Protein AF-A0AA88DPQ5-F1 (afdb_monomer_lite)

Structure (mmCIF, N/CA/C/O backbone):
data_AF-A0AA88DPQ5-F1
#
_entry.id   AF-A0AA88DPQ5-F1
#
loop_
_atom_site.group_PDB
_atom_site.id
_atom_site.type_symbol
_atom_site.label_atom_id
_atom_site.label_alt_id
_atom_site.label_comp_id
_atom_site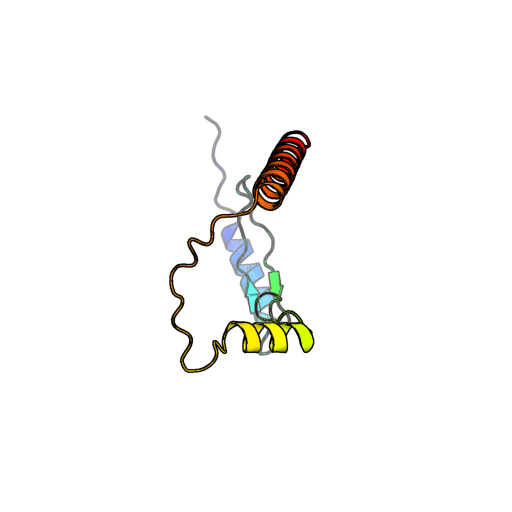.label_asym_id
_atom_site.label_entity_id
_atom_site.label_seq_id
_atom_site.pdbx_PDB_ins_code
_atom_site.Cartn_x
_atom_site.Cartn_y
_atom_site.Cartn_z
_atom_site.occupancy
_atom_site.B_iso_or_equiv
_atom_site.auth_seq_id
_atom_site.auth_comp_id
_atom_site.auth_asym_id
_atom_site.auth_atom_id
_atom_site.pdbx_PDB_model_num
ATOM 1 N N . MET A 1 1 ? 3.146 7.268 -45.717 1.00 43.62 1 MET A N 1
ATOM 2 C CA . MET A 1 1 ? 3.671 6.037 -45.088 1.00 43.62 1 MET A CA 1
ATOM 3 C C . MET A 1 1 ? 4.894 6.438 -44.281 1.00 43.62 1 MET A C 1
ATOM 5 O O . MET A 1 1 ? 5.841 6.911 -44.887 1.00 43.62 1 MET A O 1
ATOM 9 N N . ALA A 1 2 ? 4.846 6.373 -42.949 1.00 45.34 2 ALA A N 1
ATOM 10 C CA . ALA A 1 2 ? 5.985 6.712 -42.094 1.00 45.34 2 ALA A CA 1
ATOM 11 C C . ALA A 1 2 ? 6.370 5.469 -41.287 1.00 45.34 2 ALA A C 1
ATOM 13 O O . ALA A 1 2 ? 5.540 4.898 -40.581 1.00 45.34 2 ALA A O 1
ATOM 14 N N . SER A 1 3 ? 7.604 5.023 -41.501 1.00 46.91 3 SER A N 1
ATOM 15 C CA . SER A 1 3 ? 8.163 3.751 -41.060 1.00 46.91 3 SER A CA 1
ATOM 16 C C . SER A 1 3 ? 8.197 3.620 -39.538 1.00 46.91 3 SER A C 1
ATOM 18 O O . SER A 1 3 ? 8.713 4.483 -38.830 1.00 46.91 3 SER A O 1
ATOM 20 N N . SER A 1 4 ? 7.660 2.510 -39.035 1.00 51.47 4 SER A N 1
ATOM 21 C CA . SER A 1 4 ? 7.766 2.106 -37.636 1.00 51.47 4 SER A CA 1
ATOM 22 C C . SER A 1 4 ? 9.166 1.549 -37.356 1.00 51.47 4 SER A C 1
ATOM 24 O O . SER A 1 4 ? 9.419 0.364 -37.545 1.00 51.47 4 SER A O 1
ATOM 26 N N . ASN A 1 5 ? 10.081 2.396 -36.886 1.00 58.72 5 ASN A N 1
ATOM 27 C CA . ASN A 1 5 ? 11.360 1.953 -36.327 1.00 58.72 5 ASN A CA 1
ATOM 28 C C . ASN A 1 5 ? 11.126 1.443 -34.897 1.00 58.72 5 ASN A C 1
ATOM 30 O O . ASN A 1 5 ? 11.202 2.214 -33.945 1.00 58.72 5 ASN A O 1
ATOM 34 N N . ASN A 1 6 ? 10.795 0.161 -34.741 1.00 56.81 6 ASN A N 1
ATOM 35 C CA . ASN A 1 6 ? 10.411 -0.421 -33.451 1.00 56.81 6 ASN A CA 1
ATOM 36 C C . ASN A 1 6 ? 11.201 -1.702 -33.127 1.00 56.81 6 ASN A C 1
ATOM 38 O O . ASN A 1 6 ? 10.597 -2.730 -32.853 1.00 56.81 6 ASN A O 1
ATOM 42 N N . GLY A 1 7 ? 12.536 -1.665 -33.218 1.00 49.34 7 GLY A N 1
ATOM 43 C CA . GLY A 1 7 ? 13.348 -2.887 -33.075 1.00 49.34 7 GLY A CA 1
ATOM 44 C C . GLY A 1 7 ? 14.778 -2.688 -32.576 1.00 49.34 7 GLY A C 1
ATOM 45 O O . GLY A 1 7 ? 15.680 -3.360 -33.053 1.00 49.34 7 GLY A O 1
ATOM 46 N N . GLY A 1 8 ? 15.022 -1.717 -31.688 1.00 49.25 8 GLY A N 1
ATOM 47 C CA . GLY A 1 8 ? 16.376 -1.453 -31.163 1.00 49.25 8 GLY A CA 1
ATOM 48 C C . GLY A 1 8 ? 16.499 -1.389 -29.639 1.00 49.25 8 GLY A C 1
ATOM 49 O O . GLY A 1 8 ? 17.594 -1.165 -29.129 1.00 49.25 8 GLY A O 1
ATOM 50 N N . GLY A 1 9 ? 15.392 -1.528 -28.903 1.00 55.81 9 GLY A N 1
ATOM 51 C CA . GLY A 1 9 ? 15.359 -1.294 -27.453 1.00 55.81 9 GLY A CA 1
ATOM 52 C C . GLY A 1 9 ? 15.475 -2.551 -26.591 1.00 55.81 9 GLY A C 1
ATOM 53 O O . GLY A 1 9 ? 15.775 -2.441 -25.408 1.00 55.81 9 GLY A O 1
ATOM 54 N N . GLU A 1 10 ? 15.242 -3.732 -27.158 1.00 58.66 10 GLU A N 1
ATOM 55 C CA . GLU A 1 10 ? 15.147 -5.004 -26.428 1.00 58.66 10 GLU A CA 1
ATOM 56 C C . GLU A 1 10 ? 16.510 -5.616 -26.065 1.00 58.66 10 GLU A C 1
ATOM 58 O O . GLU A 1 10 ? 16.696 -6.083 -24.941 1.00 58.66 10 GLU A O 1
ATOM 63 N N . ASP A 1 11 ? 17.516 -5.498 -26.934 1.00 61.91 11 ASP A N 1
ATOM 64 C CA . ASP A 1 11 ? 18.865 -6.015 -26.653 1.00 61.91 11 ASP A CA 1
ATOM 65 C C . ASP A 1 11 ? 19.590 -5.223 -25.557 1.00 61.91 11 ASP A C 1
ATOM 67 O O . ASP A 1 11 ? 20.302 -5.783 -24.721 1.00 61.91 11 ASP A O 1
ATOM 71 N N . GLN A 1 12 ? 19.387 -3.903 -25.530 1.00 65.50 12 GLN A N 1
ATOM 72 C CA . GLN A 1 12 ? 19.929 -3.023 -24.488 1.00 65.50 12 GLN A CA 1
ATOM 73 C C . GLN A 1 12 ? 19.279 -3.323 -23.131 1.00 65.50 12 GLN A C 1
ATOM 75 O O . GLN A 1 12 ? 19.928 -3.273 -22.088 1.00 65.50 12 GLN A O 1
ATOM 80 N N . HIS A 1 13 ? 18.009 -3.716 -23.165 1.00 65.12 13 HIS A N 1
ATOM 81 C CA . HIS A 1 13 ? 17.205 -4.036 -22.001 1.00 65.12 13 HIS A CA 1
ATOM 82 C C . HIS A 1 13 ? 17.629 -5.316 -21.292 1.00 65.12 13 HIS A C 1
ATOM 84 O O . HIS A 1 13 ? 17.749 -5.349 -20.068 1.00 65.12 13 HIS A O 1
ATOM 90 N N . LEU A 1 14 ? 17.863 -6.373 -22.073 1.00 66.12 14 LEU A N 1
ATOM 91 C CA . LEU A 1 14 ? 18.365 -7.646 -21.565 1.00 66.12 14 LEU A CA 1
ATOM 92 C C . LEU A 1 14 ? 19.758 -7.468 -20.959 1.00 66.12 14 LEU A C 1
ATOM 94 O O . LEU A 1 14 ? 20.065 -8.079 -19.937 1.00 66.12 14 LEU A O 1
ATOM 98 N N . LYS A 1 15 ? 20.571 -6.581 -21.543 1.00 72.50 15 LYS A N 1
ATOM 99 C CA . LYS A 1 15 ? 21.880 -6.208 -21.002 1.00 72.50 15 LYS A CA 1
ATOM 100 C C . LYS A 1 15 ? 21.768 -5.474 -19.669 1.00 72.50 15 LYS A C 1
ATOM 102 O O . LYS A 1 15 ? 22.380 -5.920 -18.707 1.00 72.50 15 LYS A O 1
ATOM 107 N N . GLU A 1 16 ? 20.928 -4.443 -19.564 1.00 73.50 16 GLU A N 1
ATOM 108 C CA . GLU A 1 16 ? 20.691 -3.748 -18.289 1.00 73.50 16 GLU A CA 1
ATOM 109 C C . GLU A 1 16 ? 20.101 -4.680 -17.221 1.00 73.50 16 GLU A C 1
ATOM 111 O O . GLU A 1 16 ? 20.536 -4.651 -16.073 1.00 73.50 16 GLU A O 1
ATOM 116 N N . MET A 1 17 ? 19.156 -5.554 -17.582 1.00 72.62 17 MET A N 1
ATOM 117 C CA . MET A 1 17 ? 18.644 -6.603 -16.692 1.00 72.62 17 MET A CA 1
ATOM 118 C C . MET A 1 17 ? 19.760 -7.513 -16.175 1.00 72.62 17 MET A C 1
ATOM 120 O O . MET A 1 17 ? 19.859 -7.730 -14.967 1.00 72.62 17 MET A O 1
ATOM 124 N N . ALA A 1 18 ? 20.602 -8.021 -17.077 1.00 72.06 18 ALA A N 1
ATOM 125 C CA . ALA A 1 18 ? 21.696 -8.927 -16.749 1.00 72.06 18 ALA A CA 1
ATOM 126 C C . ALA A 1 18 ? 22.797 -8.240 -15.928 1.00 72.06 18 ALA A C 1
ATOM 128 O O . ALA A 1 18 ? 23.405 -8.854 -15.054 1.00 72.06 18 ALA A O 1
ATOM 129 N N . ASP A 1 19 ? 23.070 -6.966 -16.183 1.00 75.25 19 ASP A N 1
ATOM 130 C CA . ASP A 1 19 ? 24.079 -6.210 -15.449 1.00 75.25 19 ASP A CA 1
ATOM 131 C C . ASP A 1 19 ? 23.593 -5.859 -14.042 1.00 75.25 19 ASP A C 1
ATOM 133 O O . ASP A 1 19 ? 24.339 -5.996 -13.070 1.00 75.25 19 ASP A O 1
ATOM 137 N N . LEU A 1 20 ? 22.311 -5.517 -13.892 1.00 70.62 20 LEU A N 1
ATOM 138 C CA . LEU A 1 20 ? 21.709 -5.318 -12.577 1.00 70.62 20 LEU A CA 1
ATOM 139 C C . LEU A 1 20 ? 21.618 -6.639 -11.805 1.00 70.62 20 LEU A C 1
ATOM 141 O O . LEU A 1 20 ? 21.917 -6.636 -10.609 1.00 70.62 20 LEU A O 1
ATOM 145 N N . SER A 1 21 ? 21.302 -7.760 -12.467 1.00 68.19 21 SER A N 1
ATOM 146 C CA . SER A 1 21 ? 21.210 -9.072 -11.816 1.00 68.19 21 SER A CA 1
ATOM 147 C C . SER A 1 21 ? 22.554 -9.586 -11.299 1.00 68.19 21 SER A C 1
ATOM 149 O O . SER A 1 21 ? 22.589 -10.214 -10.246 1.00 68.19 21 SER A O 1
ATOM 151 N N . LYS A 1 22 ? 23.670 -9.268 -11.972 1.00 71.00 22 LYS A N 1
ATOM 152 C CA . LYS A 1 22 ? 25.036 -9.594 -11.507 1.00 71.00 22 LYS A CA 1
ATOM 153 C C . LYS A 1 22 ? 25.414 -8.894 -10.198 1.00 71.00 22 LYS A C 1
ATOM 155 O O . LYS A 1 22 ? 26.310 -9.355 -9.501 1.00 71.00 22 LYS A O 1
ATOM 160 N N . THR A 1 23 ? 24.760 -7.777 -9.874 1.00 71.50 23 THR A N 1
ATOM 161 C CA . THR A 1 23 ? 25.052 -6.979 -8.667 1.00 71.50 23 THR A CA 1
ATOM 162 C C . THR A 1 23 ? 24.090 -7.230 -7.505 1.00 71.50 23 THR A C 1
ATOM 164 O O . THR A 1 23 ? 24.238 -6.590 -6.463 1.00 71.50 23 THR A O 1
ATOM 167 N N . LEU A 1 24 ? 23.084 -8.097 -7.668 1.00 69.31 24 LEU A N 1
ATOM 168 C CA . LEU A 1 24 ? 22.112 -8.390 -6.611 1.00 69.31 24 LEU A CA 1
ATOM 169 C C . LEU A 1 24 ? 22.758 -9.264 -5.532 1.00 69.31 24 LEU A C 1
ATOM 171 O O . LEU A 1 24 ? 23.296 -10.330 -5.826 1.00 69.31 24 LEU A O 1
ATOM 175 N N . LYS A 1 25 ? 22.652 -8.839 -4.272 1.00 70.12 25 LYS A N 1
ATOM 176 C CA . LYS A 1 25 ? 22.879 -9.718 -3.119 1.00 70.12 25 LYS A CA 1
ATOM 177 C C . LYS A 1 25 ? 21.633 -10.572 -2.863 1.00 70.12 25 LYS A C 1
ATOM 179 O O . LYS A 1 25 ? 20.528 -10.203 -3.268 1.00 70.12 25 LYS A O 1
ATOM 184 N N . GLU A 1 26 ? 21.812 -11.715 -2.204 1.00 70.44 26 GLU A N 1
ATOM 185 C CA . GLU A 1 26 ? 20.735 -12.663 -1.891 1.00 70.44 26 GLU A CA 1
ATOM 186 C C . GLU A 1 26 ? 19.528 -11.943 -1.258 1.00 70.44 26 GLU A C 1
ATOM 188 O O . GLU A 1 26 ? 19.644 -11.271 -0.234 1.00 70.44 26 GLU A O 1
ATOM 193 N N . GLY A 1 27 ? 18.364 -12.047 -1.907 1.00 68.06 27 GLY A N 1
ATOM 194 C CA . GLY A 1 27 ? 17.108 -11.454 -1.438 1.00 68.06 27 GLY A CA 1
ATOM 195 C C . GLY A 1 27 ? 16.702 -10.124 -2.083 1.00 68.06 27 GLY A C 1
ATOM 196 O O . GLY A 1 27 ? 15.575 -9.682 -1.856 1.00 68.06 27 GLY A O 1
ATOM 197 N N . GLU A 1 28 ? 17.542 -9.491 -2.908 1.00 79.56 28 GLU A N 1
ATOM 198 C CA . GLU A 1 28 ? 17.119 -8.352 -3.737 1.00 79.56 28 GLU A CA 1
ATOM 199 C C . GLU A 1 28 ? 16.247 -8.828 -4.920 1.00 79.56 28 GLU A C 1
ATOM 201 O O . GLU A 1 28 ? 16.528 -9.848 -5.550 1.00 79.56 28 GLU A O 1
ATOM 206 N N . ARG A 1 29 ? 15.171 -8.093 -5.237 1.00 82.81 29 ARG A N 1
ATOM 207 C CA . ARG A 1 29 ? 14.233 -8.422 -6.332 1.00 82.81 29 ARG A CA 1
ATOM 208 C C . ARG A 1 29 ? 14.242 -7.324 -7.393 1.00 82.81 29 ARG A C 1
ATOM 210 O O . ARG A 1 29 ? 14.366 -6.148 -7.060 1.00 82.81 29 ARG A O 1
ATOM 217 N N . ILE A 1 30 ? 14.071 -7.683 -8.664 1.00 85.75 30 ILE A N 1
ATOM 218 C CA . ILE A 1 30 ? 13.947 -6.722 -9.772 1.00 85.75 30 ILE A CA 1
ATOM 219 C C . ILE A 1 30 ? 12.540 -6.820 -10.358 1.00 85.75 30 ILE A C 1
ATOM 221 O O . ILE A 1 30 ? 12.091 -7.908 -10.711 1.00 85.75 30 ILE A O 1
ATOM 225 N N . LEU A 1 31 ? 11.846 -5.685 -10.471 1.00 86.81 31 LEU A N 1
ATOM 226 C CA . LEU A 1 31 ? 10.600 -5.602 -11.228 1.00 86.81 31 LEU A CA 1
ATOM 227 C C . LEU A 1 31 ? 10.890 -5.394 -12.708 1.00 86.81 31 LEU A C 1
ATOM 229 O O . LEU A 1 31 ? 11.725 -4.560 -13.084 1.00 86.81 31 LEU A O 1
ATOM 233 N N . ALA A 1 32 ? 10.133 -6.123 -13.526 1.00 86.94 32 ALA A N 1
ATOM 234 C CA . ALA A 1 32 ? 10.174 -6.001 -14.967 1.00 86.94 32 ALA A CA 1
ATOM 235 C C . ALA A 1 32 ? 9.829 -4.563 -15.403 1.00 86.94 32 ALA A C 1
ATOM 237 O O . ALA A 1 32 ? 8.954 -3.912 -14.818 1.00 86.94 32 ALA A O 1
ATOM 238 N N . PRO A 1 33 ? 10.497 -4.054 -16.435 1.00 89.00 33 PRO A N 1
ATOM 239 C CA . PRO A 1 33 ? 10.199 -2.741 -16.984 1.00 89.00 33 PRO A CA 1
ATOM 240 C C . PRO A 1 33 ? 8.815 -2.639 -17.605 1.00 89.00 33 PRO A C 1
ATOM 242 O O . PRO A 1 33 ? 8.347 -3.536 -18.300 1.00 89.00 33 PRO A O 1
ATOM 245 N N . THR A 1 34 ? 8.156 -1.511 -17.368 1.00 90.31 34 THR A N 1
ATOM 246 C CA . THR A 1 34 ? 6.777 -1.280 -17.805 1.00 90.31 34 THR A CA 1
ATOM 247 C C . THR A 1 34 ? 6.724 -0.321 -18.988 1.00 90.31 34 THR A C 1
ATOM 249 O O . THR A 1 34 ? 7.559 0.577 -19.126 1.00 90.31 34 THR A O 1
ATOM 252 N N . ARG A 1 35 ? 5.733 -0.499 -19.864 1.00 91.31 35 ARG A N 1
ATOM 253 C CA . ARG A 1 35 ? 5.552 0.322 -21.068 1.00 91.31 35 ARG A CA 1
ATOM 254 C C . ARG A 1 35 ? 4.775 1.603 -20.746 1.00 91.31 35 ARG A C 1
ATOM 256 O O . ARG A 1 35 ? 3.760 1.555 -20.056 1.00 91.31 35 ARG A O 1
ATOM 263 N N . ARG A 1 36 ? 5.250 2.756 -21.230 1.00 92.81 36 ARG A N 1
ATOM 264 C CA . ARG A 1 36 ? 4.497 4.023 -21.236 1.00 92.81 36 ARG A CA 1
ATOM 265 C C . ARG A 1 36 ? 3.351 3.949 -22.256 1.00 92.81 36 ARG A C 1
ATOM 267 O O . ARG A 1 36 ? 3.444 3.156 -23.194 1.00 92.81 36 ARG A O 1
ATOM 274 N N . PRO A 1 37 ? 2.313 4.794 -22.128 1.00 91.94 37 PRO A N 1
ATOM 275 C CA . PRO A 1 37 ? 1.288 4.925 -23.168 1.00 91.94 37 PRO A CA 1
ATOM 276 C C . PRO A 1 37 ? 1.883 5.265 -24.547 1.00 91.94 37 PRO A C 1
ATOM 278 O O . PRO A 1 37 ? 1.414 4.756 -25.557 1.00 91.94 37 PRO A O 1
ATOM 281 N N . ASP A 1 38 ? 2.989 6.011 -24.581 1.00 90.12 38 ASP A N 1
ATOM 282 C CA . ASP A 1 38 ? 3.710 6.405 -25.806 1.00 90.12 38 ASP A CA 1
ATOM 283 C C . ASP A 1 38 ? 4.544 5.259 -26.414 1.00 90.12 38 ASP A C 1
ATOM 285 O O . ASP A 1 38 ? 5.216 5.416 -27.430 1.00 90.12 38 ASP A O 1
ATOM 289 N N . GLY A 1 39 ? 4.562 4.096 -25.760 1.00 88.06 39 GLY A N 1
ATOM 290 C CA . GLY A 1 39 ? 5.259 2.900 -26.212 1.00 88.06 39 GLY A CA 1
ATOM 291 C C . GLY A 1 39 ? 6.695 2.743 -25.710 1.00 88.06 39 GLY A C 1
ATOM 292 O O . GLY A 1 39 ? 7.213 1.631 -25.768 1.00 88.06 39 GLY A O 1
ATOM 293 N N . THR A 1 40 ? 7.311 3.795 -25.163 1.00 89.44 40 THR A N 1
ATOM 294 C CA . THR A 1 40 ? 8.660 3.729 -24.572 1.00 89.44 40 THR A CA 1
ATOM 295 C C . THR A 1 40 ? 8.668 2.968 -23.242 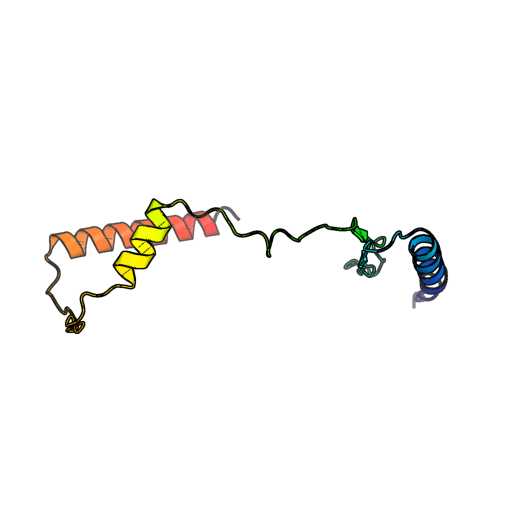1.00 89.44 40 THR A C 1
ATOM 297 O O . THR A 1 40 ? 7.718 3.052 -22.464 1.00 89.44 40 THR A O 1
ATOM 300 N N . LEU A 1 41 ? 9.743 2.236 -22.937 1.00 88.31 41 LEU A N 1
ATOM 301 C CA . LEU A 1 41 ? 9.867 1.499 -21.674 1.00 88.31 41 LEU A CA 1
ATOM 302 C C . LEU A 1 41 ? 10.362 2.404 -20.539 1.00 88.31 41 LEU A C 1
ATOM 304 O O . LEU A 1 41 ? 11.143 3.344 -20.730 1.00 88.31 41 LEU A O 1
ATOM 308 N N . ARG A 1 42 ? 9.877 2.137 -19.330 1.00 91.25 42 ARG A N 1
ATOM 309 C CA . ARG A 1 42 ? 10.427 2.699 -18.097 1.00 91.25 42 ARG A CA 1
ATOM 310 C C . ARG A 1 42 ? 11.681 1.927 -17.714 1.00 91.25 42 ARG A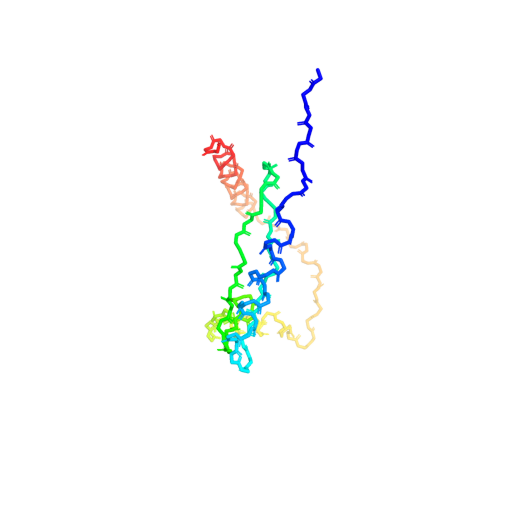 C 1
ATOM 312 O O . ARG A 1 42 ? 11.868 0.793 -18.132 1.00 91.25 42 ARG A O 1
ATOM 319 N N . LYS A 1 43 ? 12.533 2.529 -16.891 1.00 89.94 43 LYS A N 1
ATOM 320 C CA . LYS A 1 43 ? 13.662 1.797 -16.324 1.00 89.94 43 LYS A CA 1
ATOM 321 C C . LYS A 1 43 ? 13.170 0.694 -15.372 1.00 89.94 43 LYS A C 1
ATOM 323 O O . LYS A 1 43 ? 12.124 0.871 -14.737 1.00 89.94 43 LYS A O 1
ATOM 328 N N . PRO A 1 44 ? 13.927 -0.394 -15.222 1.00 89.88 44 PRO A N 1
ATOM 329 C CA . PRO A 1 44 ? 13.640 -1.408 -14.221 1.00 89.88 44 PRO A CA 1
ATOM 330 C C . PRO A 1 44 ? 13.768 -0.900 -12.790 1.00 89.88 44 PRO A C 1
ATOM 332 O O . PRO A 1 44 ? 14.549 0.011 -12.508 1.00 89.88 44 PRO A O 1
ATOM 335 N N . ILE A 1 45 ? 13.021 -1.513 -11.871 1.00 88.81 45 ILE A N 1
ATOM 336 C CA . ILE A 1 45 ? 12.991 -1.107 -10.460 1.00 88.81 45 ILE A CA 1
ATOM 337 C C . ILE A 1 45 ? 13.673 -2.182 -9.614 1.00 88.81 45 ILE A C 1
ATOM 339 O O . ILE A 1 45 ? 13.280 -3.345 -9.654 1.00 88.81 45 ILE A O 1
ATOM 343 N N . ARG A 1 46 ? 14.672 -1.785 -8.819 1.00 89.75 46 ARG A N 1
ATOM 344 C CA . ARG A 1 46 ? 15.322 -2.650 -7.822 1.00 89.75 46 ARG A CA 1
ATOM 345 C C . ARG A 1 46 ? 14.629 -2.515 -6.469 1.00 89.75 46 ARG A C 1
ATOM 347 O O . ARG A 1 46 ? 14.464 -1.403 -5.970 1.00 89.75 46 ARG A O 1
ATOM 354 N N . ILE A 1 47 ? 14.277 -3.645 -5.869 1.00 87.19 47 ILE A N 1
ATOM 355 C CA . ILE A 1 47 ? 13.707 -3.767 -4.527 1.00 87.19 47 ILE A CA 1
ATOM 356 C C . ILE A 1 47 ? 14.797 -4.293 -3.590 1.00 87.19 47 ILE A C 1
ATOM 358 O O . ILE A 1 47 ? 15.448 -5.298 -3.880 1.00 87.19 47 ILE A O 1
ATOM 362 N N . ARG A 1 48 ? 14.987 -3.606 -2.459 1.00 88.12 48 ARG A N 1
ATOM 363 C CA . ARG A 1 48 ? 15.965 -3.986 -1.429 1.00 88.12 48 ARG A CA 1
ATOM 364 C C . ARG A 1 48 ? 15.570 -5.306 -0.758 1.00 88.12 48 ARG A C 1
ATOM 366 O O . ARG A 1 48 ? 14.381 -5.571 -0.578 1.00 88.12 48 ARG A O 1
ATOM 373 N N . ALA A 1 49 ? 16.561 -6.094 -0.342 1.00 86.94 49 ALA A N 1
ATOM 374 C CA . ALA A 1 49 ? 16.325 -7.310 0.431 1.00 86.94 49 ALA A CA 1
ATOM 375 C C . ALA A 1 49 ? 15.551 -6.999 1.726 1.00 86.94 49 ALA A C 1
ATOM 377 O O . ALA A 1 49 ? 15.861 -6.033 2.424 1.00 86.94 49 ALA A O 1
ATOM 378 N N . GLY A 1 50 ? 14.519 -7.797 2.017 1.00 84.12 50 GLY A N 1
ATOM 379 C CA . GLY A 1 50 ? 13.667 -7.626 3.201 1.00 84.12 50 GLY A CA 1
ATOM 380 C C . GLY A 1 50 ? 12.602 -6.523 3.109 1.00 84.12 50 GLY A C 1
ATOM 381 O O . GLY A 1 50 ? 11.964 -6.224 4.114 1.00 84.12 50 GLY A O 1
ATOM 382 N N . TYR A 1 51 ? 12.38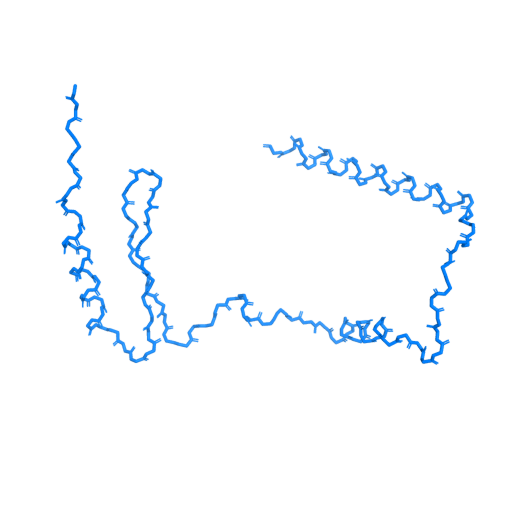4 -5.908 1.940 1.00 88.44 51 TYR A N 1
ATOM 383 C CA . TYR A 1 51 ? 11.272 -4.971 1.749 1.00 88.44 51 TYR A CA 1
ATOM 384 C C . TYR A 1 51 ? 9.925 -5.710 1.721 1.00 88.44 51 TYR A C 1
ATOM 386 O O . TYR A 1 51 ? 9.710 -6.576 0.872 1.00 88.44 51 TYR A O 1
ATOM 394 N N . VAL A 1 52 ? 9.022 -5.331 2.628 1.00 87.81 52 VAL A N 1
ATOM 395 C CA . VAL A 1 52 ? 7.636 -5.818 2.685 1.00 87.81 52 VAL A CA 1
ATOM 396 C C . VAL A 1 52 ? 6.714 -4.727 2.129 1.00 87.81 52 VAL A C 1
ATOM 398 O O . VAL A 1 52 ? 6.799 -3.583 2.588 1.00 87.81 52 VAL A O 1
ATOM 401 N N . PRO A 1 53 ? 5.862 -5.029 1.133 1.00 90.06 53 PRO A N 1
ATOM 402 C CA . PRO A 1 53 ? 4.939 -4.053 0.567 1.00 90.06 53 PRO A CA 1
ATOM 403 C C . PRO A 1 53 ? 3.890 -3.613 1.594 1.00 90.06 53 PRO A C 1
ATOM 405 O O . PRO A 1 53 ? 3.455 -4.388 2.443 1.00 90.06 53 PRO A O 1
ATOM 408 N N . GLN A 1 54 ? 3.452 -2.357 1.487 1.00 86.06 54 GLN A N 1
ATOM 409 C CA . GLN A 1 54 ? 2.520 -1.740 2.439 1.00 86.06 54 GLN A CA 1
ATOM 410 C C . GLN A 1 54 ? 1.160 -2.454 2.512 1.00 86.06 54 GLN A C 1
ATOM 412 O O . GLN A 1 54 ? 0.511 -2.394 3.553 1.00 86.06 54 GLN A O 1
ATOM 417 N N . ASP A 1 55 ? 0.760 -3.149 1.446 1.00 85.69 55 ASP A N 1
ATOM 418 C CA . ASP A 1 55 ? -0.484 -3.926 1.391 1.00 85.69 55 ASP A CA 1
ATOM 419 C C . ASP A 1 55 ? -0.480 -5.116 2.366 1.00 85.69 55 ASP A C 1
ATOM 421 O O . ASP A 1 55 ? -1.524 -5.502 2.887 1.00 85.69 55 ASP A O 1
ATOM 425 N N . GLU A 1 56 ? 0.699 -5.678 2.651 1.00 84.88 56 GLU A N 1
ATOM 426 C CA . GLU A 1 56 ? 0.884 -6.776 3.610 1.00 84.88 56 GLU A CA 1
ATOM 427 C C . GLU A 1 56 ? 1.155 -6.261 5.034 1.00 84.88 56 GLU A C 1
ATOM 429 O O . GLU A 1 56 ? 0.986 -6.991 6.014 1.00 84.88 56 GLU A O 1
ATOM 434 N N . VAL A 1 57 ? 1.555 -4.992 5.179 1.00 88.06 57 VAL A N 1
ATOM 435 C CA . VAL A 1 57 ? 1.775 -4.366 6.487 1.00 88.06 57 VAL A CA 1
ATOM 436 C C . VAL A 1 57 ? 0.421 -4.095 7.136 1.00 88.06 57 VAL A C 1
ATOM 438 O O . VAL A 1 57 ? -0.315 -3.192 6.738 1.00 88.06 57 VAL A O 1
ATOM 441 N N . ALA A 1 58 ? 0.107 -4.866 8.178 1.00 84.88 58 ALA A N 1
ATOM 442 C CA . ALA A 1 58 ? -1.137 -4.727 8.921 1.00 84.88 58 ALA A CA 1
ATOM 443 C C . ALA A 1 58 ? -1.345 -3.276 9.388 1.00 84.88 58 ALA 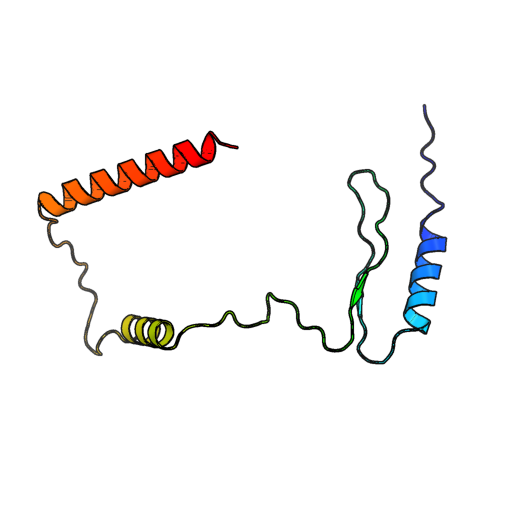A C 1
ATOM 445 O O . ALA A 1 58 ? -0.581 -2.738 10.194 1.00 84.88 58 ALA A O 1
ATOM 446 N N . ILE A 1 59 ? -2.414 -2.649 8.892 1.00 87.38 59 ILE A N 1
ATOM 447 C CA . ILE A 1 59 ? -2.834 -1.321 9.337 1.00 87.38 59 ILE A CA 1
ATOM 448 C C . ILE A 1 59 ? -3.123 -1.401 10.832 1.00 87.38 59 ILE A C 1
ATOM 450 O O . ILE A 1 59 ? -3.939 -2.219 11.265 1.00 87.38 59 ILE A O 1
ATOM 454 N N . TYR A 1 60 ? -2.489 -0.525 11.613 1.00 89.06 60 TYR A N 1
ATOM 455 C CA . TYR A 1 60 ? -2.700 -0.471 13.054 1.00 89.06 60 TYR A CA 1
ATOM 456 C C . TYR A 1 60 ? -4.196 -0.389 13.391 1.00 89.06 60 TYR A C 1
ATOM 458 O O . TYR A 1 60 ? -4.904 0.530 12.976 1.00 89.06 60 TYR A O 1
ATOM 466 N N . GLN A 1 61 ? -4.674 -1.363 14.164 1.00 88.19 61 GLN A N 1
ATOM 467 C CA . GLN A 1 61 ? -6.025 -1.377 14.713 1.00 88.19 61 GLN A CA 1
ATOM 468 C C . GLN A 1 61 ? -5.939 -1.046 16.206 1.00 88.19 61 GLN A C 1
ATOM 470 O O . GLN A 1 61 ? -5.334 -1.812 16.962 1.00 88.19 61 GLN A O 1
ATOM 475 N N . PRO A 1 62 ? -6.534 0.065 16.676 1.00 92.81 62 PRO A N 1
ATOM 476 C CA . PRO A 1 62 ? -6.519 0.380 18.095 1.00 92.81 62 PRO A CA 1
ATOM 477 C C . PRO A 1 62 ? -7.303 -0.681 18.872 1.00 92.81 62 PRO A C 1
ATOM 479 O O . PRO A 1 62 ? -8.336 -1.171 18.407 1.00 92.81 62 PRO A O 1
ATOM 482 N N . LYS A 1 63 ? -6.859 -0.989 20.096 1.00 88.25 63 LYS A N 1
ATOM 483 C CA . LYS A 1 63 ? -7.465 -2.038 20.939 1.00 88.25 63 LYS A CA 1
ATOM 484 C C . LYS A 1 63 ? -8.987 -1.898 21.086 1.00 88.25 63 LYS A C 1
ATOM 486 O O . LYS A 1 63 ? -9.706 -2.886 21.011 1.00 88.25 63 LYS A O 1
ATOM 491 N N . GLY A 1 64 ? -9.495 -0.670 21.210 1.00 91.81 64 GLY A N 1
ATOM 492 C CA . GLY A 1 64 ? -10.937 -0.414 21.292 1.00 91.81 64 GLY A CA 1
ATOM 493 C C . GLY A 1 64 ? -11.717 -0.738 20.009 1.00 91.81 64 GLY A C 1
ATOM 494 O O . GLY A 1 64 ? -12.886 -1.102 20.089 1.00 91.81 64 GLY A O 1
ATOM 495 N N . ALA A 1 65 ? -11.100 -0.632 18.826 1.00 87.19 65 ALA A N 1
ATOM 496 C CA . ALA A 1 65 ? -11.734 -1.040 17.571 1.00 87.19 65 ALA A CA 1
ATOM 497 C C . ALA A 1 65 ? -11.787 -2.567 17.440 1.00 87.19 65 ALA A C 1
ATOM 499 O O . ALA A 1 65 ? -12.789 -3.091 16.960 1.00 87.19 65 ALA A O 1
ATOM 500 N N . LEU A 1 66 ? -10.750 -3.270 17.908 1.00 86.00 66 LEU A N 1
ATOM 501 C CA . LEU A 1 66 ? -10.753 -4.732 17.993 1.00 86.00 66 LEU A CA 1
ATOM 502 C C . LEU A 1 66 ? -11.843 -5.219 18.953 1.00 86.00 66 LEU A C 1
ATOM 504 O O . LEU A 1 66 ? -12.665 -6.032 18.551 1.00 86.00 66 LEU A O 1
ATOM 508 N N . LEU A 1 67 ? -11.940 -4.622 20.148 1.00 86.94 67 LEU A N 1
ATOM 509 C CA . LEU A 1 67 ? -12.986 -4.949 21.121 1.00 86.94 67 LEU A CA 1
ATOM 510 C C . LEU A 1 67 ? -14.393 -4.710 20.557 1.00 86.94 67 LEU A C 1
ATOM 512 O O . LEU A 1 67 ? -15.278 -5.534 20.726 1.00 86.94 67 LEU A O 1
ATOM 516 N N . LYS A 1 68 ? -14.625 -3.598 19.848 1.00 83.12 68 LYS A N 1
ATOM 517 C CA . LYS A 1 68 ? -15.928 -3.340 19.209 1.00 83.12 68 LYS A CA 1
ATOM 518 C C . LYS A 1 68 ? -16.255 -4.348 18.108 1.00 83.12 68 LYS A C 1
ATOM 520 O O . LYS A 1 68 ? -17.415 -4.722 17.985 1.00 83.12 68 LYS A O 1
ATOM 525 N N . LYS A 1 69 ? -15.267 -4.768 17.309 1.00 83.56 69 LYS A N 1
ATOM 526 C CA . LYS A 1 69 ? -15.441 -5.821 16.293 1.00 83.56 69 LYS A CA 1
ATOM 527 C C . LYS A 1 69 ? -15.781 -7.158 16.947 1.00 83.56 69 LYS A C 1
ATOM 529 O O . LYS A 1 69 ? -16.701 -7.826 16.495 1.00 83.56 69 LYS A O 1
ATOM 534 N N . GLU A 1 70 ? -15.086 -7.500 18.026 1.00 81.81 70 GLU A N 1
ATOM 535 C CA . GLU A 1 70 ? -15.344 -8.701 18.817 1.00 81.81 70 GLU A CA 1
ATOM 536 C C . GLU A 1 70 ? -16.752 -8.668 19.418 1.00 81.81 70 GLU A C 1
ATOM 538 O O . GLU A 1 70 ? -17.522 -9.585 19.185 1.00 81.81 70 GLU A O 1
ATOM 543 N N . MET A 1 71 ? -17.156 -7.568 20.058 1.00 79.38 71 MET A N 1
ATOM 544 C CA . MET A 1 71 ? -18.506 -7.403 20.620 1.00 79.38 71 MET A CA 1
ATOM 545 C C . MET A 1 71 ? -19.612 -7.390 19.555 1.00 79.38 71 MET A C 1
ATOM 547 O O . MET A 1 71 ? -20.712 -7.862 19.810 1.00 79.38 71 MET A O 1
ATOM 551 N N . ALA A 1 72 ? -19.347 -6.845 18.365 1.00 74.81 72 ALA A N 1
ATOM 552 C CA . ALA A 1 72 ? -20.302 -6.875 17.256 1.00 74.81 72 ALA A CA 1
ATOM 553 C C . ALA A 1 72 ? -20.424 -8.272 16.625 1.00 74.81 72 ALA A C 1
ATOM 555 O O . ALA A 1 72 ? -21.490 -8.624 16.128 1.00 74.81 72 ALA A O 1
ATOM 556 N N . SER A 1 73 ? -19.342 -9.055 16.634 1.00 68.69 73 SER A N 1
ATOM 557 C CA . SER A 1 73 ? -19.336 -10.445 16.171 1.00 68.69 73 SER A CA 1
ATOM 558 C C . SER A 1 73 ? -19.922 -11.397 17.213 1.00 68.69 73 SER A C 1
ATOM 560 O O . SER A 1 73 ? -20.556 -12.388 16.856 1.00 68.69 73 SER A O 1
ATOM 562 N N . GLN A 1 74 ? -19.721 -11.098 18.496 1.00 68.06 74 GLN A N 1
ATOM 563 C CA . GLN A 1 74 ? -20.246 -11.838 19.632 1.00 68.06 74 GLN A CA 1
ATOM 564 C C . GLN A 1 74 ? -21.685 -11.390 19.889 1.00 68.06 74 GLN A C 1
ATOM 566 O O . GLN A 1 74 ? -22.012 -10.718 20.867 1.00 68.06 74 GLN A O 1
ATOM 571 N N . VAL A 1 75 ? -22.570 -11.769 18.975 1.00 67.31 75 VAL A N 1
ATOM 572 C CA . VAL A 1 75 ? -23.998 -11.785 19.262 1.00 67.31 75 VAL A CA 1
ATOM 573 C C . VAL A 1 75 ? -24.195 -12.659 20.512 1.00 67.31 75 VAL A C 1
ATOM 575 O O . VAL A 1 75 ? -23.652 -13.769 20.545 1.00 67.31 75 VAL A O 1
ATOM 578 N N . PRO A 1 76 ? -24.894 -12.185 21.562 1.00 71.31 76 PRO A N 1
ATOM 579 C CA . PRO A 1 76 ? -25.115 -12.985 22.758 1.00 71.31 76 PRO A CA 1
ATOM 580 C C . PRO A 1 76 ? -25.670 -14.360 22.361 1.00 71.31 76 PRO A C 1
ATOM 582 O O . PRO A 1 76 ? -26.632 -14.403 21.588 1.00 71.31 76 PRO A O 1
ATOM 585 N N . PRO A 1 77 ? -25.075 -15.475 22.823 1.00 70.44 77 PRO A N 1
ATOM 586 C CA . PRO A 1 77 ? -25.572 -16.805 22.492 1.00 70.44 77 PRO A CA 1
ATOM 587 C C . PRO A 1 77 ? -27.048 -16.897 22.906 1.00 70.44 77 PRO A C 1
ATOM 589 O O . PRO A 1 77 ? -27.375 -1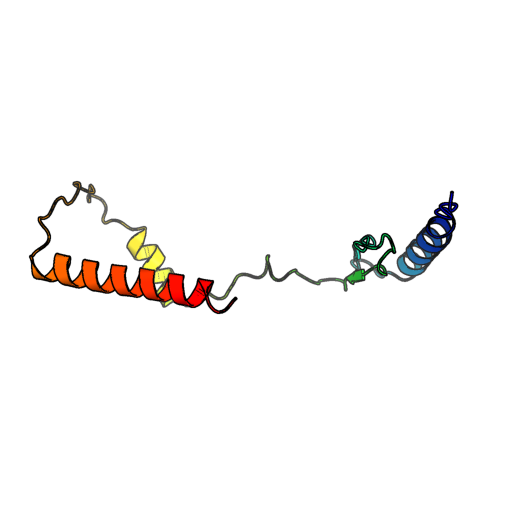6.738 24.080 1.00 70.44 77 PRO A O 1
ATOM 592 N N . GLY A 1 78 ? -27.934 -17.068 21.917 1.00 63.75 78 GLY A N 1
ATOM 593 C CA . GLY A 1 78 ? -29.395 -17.012 22.078 1.00 63.75 78 GLY A CA 1
ATOM 594 C C . GLY A 1 78 ? -30.100 -15.802 21.440 1.00 63.75 78 GLY A C 1
ATOM 595 O O . GLY A 1 78 ? -31.325 -15.738 21.479 1.00 63.75 78 GLY A O 1
ATOM 596 N N . TYR A 1 79 ? -29.379 -14.851 20.837 1.00 66.50 79 TYR A N 1
ATOM 597 C CA . TYR A 1 79 ? -29.985 -13.746 20.087 1.00 66.50 79 TYR A CA 1
ATOM 598 C C . TYR A 1 79 ? -30.202 -14.144 18.619 1.00 66.50 79 TYR A C 1
ATOM 600 O O . TYR A 1 79 ? -29.296 -14.061 17.790 1.00 66.50 79 TYR A O 1
ATOM 608 N N . GLU A 1 80 ? -31.422 -14.575 18.290 1.00 61.16 80 GLU A N 1
ATOM 609 C CA . GLU A 1 80 ? -31.898 -14.552 16.906 1.00 61.16 80 GLU A CA 1
ATOM 610 C C . GLU A 1 80 ? -32.194 -13.099 16.510 1.00 61.16 80 GLU A C 1
ATOM 612 O O . GLU A 1 80 ? -32.929 -12.399 17.212 1.00 61.16 80 GLU A O 1
ATOM 617 N N . LEU A 1 81 ? -31.646 -12.632 15.378 1.00 63.59 81 LEU A N 1
ATOM 618 C CA . LEU A 1 81 ? -32.100 -11.390 14.748 1.00 63.59 81 LEU A CA 1
ATOM 619 C C . LEU A 1 81 ? -33.536 -11.605 14.253 1.00 63.59 81 LEU A C 1
ATOM 621 O O . LEU A 1 81 ? -33.774 -11.870 13.075 1.00 63.59 81 LEU A O 1
ATOM 625 N N . ALA A 1 82 ? -34.511 -11.456 15.146 1.00 54.81 82 ALA A N 1
ATOM 626 C CA . ALA A 1 82 ? -35.866 -11.147 14.736 1.00 54.81 82 ALA A CA 1
ATOM 627 C C . ALA A 1 82 ? -35.765 -9.880 13.882 1.00 54.81 82 ALA A C 1
ATOM 629 O O . ALA A 1 82 ? -35.251 -8.862 14.342 1.00 54.81 82 ALA A O 1
ATOM 630 N N . SER A 1 83 ? -36.171 -9.960 12.616 1.00 54.94 83 SER A N 1
ATOM 631 C CA . SER A 1 83 ? -36.194 -8.831 11.693 1.00 54.94 83 SER A CA 1
ATOM 632 C C . SER A 1 83 ? -36.938 -7.666 12.348 1.00 54.94 83 SER A C 1
ATOM 634 O O . SER A 1 83 ? -38.167 -7.659 12.410 1.00 54.94 83 SER A O 1
ATOM 636 N N . GLU A 1 84 ? -36.187 -6.707 12.887 1.00 50.47 84 GLU A N 1
ATOM 637 C CA . GLU A 1 84 ? -36.697 -5.551 13.616 1.00 50.47 84 GLU A CA 1
ATOM 638 C C . GLU A 1 84 ? -37.383 -4.597 12.627 1.00 50.47 84 GLU A C 1
ATOM 640 O O . GLU A 1 84 ? -36.862 -3.543 12.264 1.00 50.47 84 GLU A O 1
ATOM 645 N N . THR A 1 85 ? -38.605 -4.927 12.212 1.00 55.19 85 THR A N 1
ATOM 646 C CA . THR A 1 85 ? -39.564 -3.965 11.660 1.00 55.19 85 THR A CA 1
ATOM 647 C C . THR A 1 85 ? -40.152 -3.137 12.801 1.00 55.19 85 THR A C 1
ATOM 649 O O . THR A 1 85 ? -41.368 -3.007 12.935 1.00 55.19 85 THR A O 1
ATOM 652 N N . LYS A 1 86 ? -39.305 -2.581 13.676 1.00 60.50 86 LYS A N 1
ATOM 653 C CA . LYS A 1 86 ? -39.761 -1.594 14.654 1.00 60.50 86 LYS A CA 1
ATOM 654 C C . LYS A 1 86 ? -40.126 -0.325 13.882 1.00 60.50 86 LYS A C 1
ATOM 656 O O . LYS A 1 86 ? -39.270 0.226 13.181 1.00 60.50 86 LYS A O 1
ATOM 661 N N . PRO A 1 87 ? -41.381 0.152 13.958 1.00 62.81 87 PRO A N 1
ATOM 662 C CA . PRO A 1 87 ? -41.807 1.327 13.214 1.00 62.81 87 PRO A CA 1
ATOM 663 C C . PRO A 1 87 ? -40.987 2.537 13.668 1.00 62.81 87 PRO A C 1
ATOM 665 O O . PRO A 1 87 ? -41.074 2.987 14.811 1.00 62.81 87 PRO A O 1
ATOM 668 N N . LYS A 1 88 ? -40.154 3.061 12.762 1.00 69.25 88 LYS A N 1
ATOM 669 C CA . LYS A 1 88 ? -39.340 4.256 13.007 1.00 69.25 88 LYS A CA 1
ATOM 670 C C . LYS A 1 88 ? -40.250 5.417 13.402 1.00 69.25 88 LYS A C 1
ATOM 672 O O . LYS A 1 88 ? -41.179 5.772 12.674 1.00 69.25 88 LYS A O 1
ATOM 677 N N . THR A 1 89 ? -39.957 6.044 14.538 1.00 78.31 89 THR A N 1
ATOM 678 C CA . THR A 1 89 ? -40.682 7.234 14.995 1.00 78.31 89 THR A CA 1
ATOM 679 C C . THR A 1 89 ? -40.538 8.378 13.981 1.00 78.31 89 THR A C 1
ATOM 681 O O . THR A 1 89 ? -39.562 8.454 13.226 1.00 78.31 89 THR A O 1
ATOM 684 N N . LYS A 1 90 ? -41.500 9.315 13.957 1.00 81.56 90 LYS A N 1
ATOM 685 C CA . LYS A 1 90 ? -41.504 10.451 13.007 1.00 81.56 90 LYS A CA 1
ATOM 686 C C . LYS A 1 90 ? -40.187 11.250 13.023 1.00 81.56 90 LYS A C 1
ATOM 688 O O . LYS A 1 90 ? -39.757 11.747 11.982 1.00 81.56 90 LYS A O 1
ATOM 693 N N . SER A 1 91 ? -39.532 11.331 14.184 1.00 80.25 91 SER A N 1
ATOM 694 C CA . SER A 1 91 ? -38.225 11.976 14.366 1.00 80.25 91 SER A CA 1
ATOM 695 C C . SER A 1 91 ? -37.102 11.259 13.604 1.00 80.25 91 SER A C 1
ATOM 697 O O . SER A 1 91 ? -36.358 11.894 12.855 1.00 80.25 91 SER A O 1
ATOM 699 N N . VAL A 1 92 ? -37.033 9.925 13.699 1.00 84.06 92 VAL A N 1
ATOM 700 C CA . VAL A 1 92 ? -36.021 9.111 13.006 1.00 84.06 92 VAL A CA 1
ATOM 701 C C . VAL A 1 92 ? -36.146 9.268 11.490 1.00 84.06 92 VAL A C 1
ATOM 703 O O . VAL A 1 92 ? -35.152 9.547 10.824 1.00 84.06 92 VAL A O 1
ATOM 706 N N . LYS A 1 93 ? -37.370 9.237 10.944 1.00 85.50 93 LYS A N 1
ATOM 707 C CA . LYS A 1 93 ? -37.608 9.429 9.500 1.00 85.50 93 LYS A CA 1
ATOM 708 C C . LYS A 1 93 ? -37.192 10.824 9.005 1.00 85.50 93 LYS A C 1
ATOM 710 O O . LYS A 1 93 ? -36.682 10.962 7.893 1.00 85.50 93 LYS A O 1
ATOM 715 N N . ARG A 1 94 ? -37.366 11.871 9.825 1.00 86.25 94 ARG A N 1
ATOM 716 C CA . ARG A 1 94 ? -36.915 13.238 9.496 1.00 86.25 94 ARG A CA 1
ATOM 717 C C . ARG A 1 94 ? -35.388 13.354 9.521 1.00 86.25 94 ARG A C 1
ATOM 719 O O . ARG A 1 94 ? -34.821 13.998 8.637 1.00 86.25 94 ARG A O 1
ATOM 726 N N . ASN A 1 95 ? -34.733 12.720 10.492 1.00 89.38 95 ASN A N 1
ATOM 727 C CA . ASN A 1 95 ? -33.274 12.715 10.614 1.00 89.38 95 ASN A CA 1
ATOM 728 C C . ASN A 1 95 ? -32.603 11.913 9.493 1.00 89.38 95 ASN A C 1
ATOM 730 O O . ASN A 1 95 ? -31.622 12.388 8.922 1.00 89.38 95 ASN A O 1
ATOM 734 N N . GLU A 1 96 ? -33.163 10.763 9.112 1.00 88.94 96 GLU A N 1
ATOM 735 C CA . GLU A 1 96 ? -32.693 9.972 7.967 1.00 88.94 96 GLU A CA 1
ATOM 736 C C . GLU A 1 96 ? -32.818 10.757 6.661 1.00 88.94 96 GLU A C 1
ATOM 738 O O . GLU A 1 96 ? -31.828 10.901 5.949 1.00 88.94 96 GLU A O 1
ATOM 743 N N . ARG A 1 97 ? -33.965 11.404 6.411 1.00 89.00 97 ARG A N 1
ATOM 744 C CA . ARG A 1 97 ? -34.152 12.263 5.229 1.00 89.00 97 ARG A CA 1
ATOM 745 C C . ARG A 1 97 ? -33.167 13.437 5.191 1.00 89.00 97 ARG A C 1
ATOM 747 O O . ARG A 1 97 ? -32.724 13.838 4.118 1.00 89.00 97 ARG A O 1
ATOM 754 N N . LYS A 1 98 ? -32.812 14.016 6.346 1.00 91.88 98 LYS A N 1
ATOM 755 C CA . LYS A 1 98 ? -31.797 15.084 6.429 1.00 91.88 98 LYS A CA 1
ATOM 756 C C . LYS A 1 98 ? -30.388 14.543 6.165 1.00 91.88 98 LYS A C 1
ATOM 758 O O . LYS A 1 98 ? -29.606 15.218 5.500 1.00 91.88 98 LYS A O 1
ATOM 763 N N . LYS A 1 99 ? -30.067 13.342 6.658 1.00 92.75 99 LYS A N 1
ATOM 764 C CA . LYS A 1 99 ? -28.783 12.668 6.418 1.00 92.75 99 LYS A CA 1
ATOM 765 C C . LYS A 1 99 ? -28.625 12.288 4.946 1.00 92.75 99 LYS A C 1
ATOM 767 O O . LYS A 1 99 ? -27.581 12.562 4.375 1.00 92.75 99 LYS A O 1
ATOM 772 N N . GLU A 1 100 ? -29.671 11.754 4.328 1.00 89.38 100 GLU A N 1
ATOM 773 C CA . GLU A 1 100 ? -29.689 11.378 2.914 1.00 89.38 100 GLU A CA 1
ATOM 774 C C . GLU A 1 100 ? -29.546 12.599 2.002 1.00 89.38 100 GLU A C 1
ATOM 776 O O . GLU A 1 100 ? -28.691 12.603 1.126 1.00 89.38 100 GLU A O 1
ATOM 781 N N . LYS A 1 101 ? -30.262 13.698 2.282 1.00 90.62 101 LYS A N 1
ATOM 782 C CA . LYS A 1 101 ? -30.047 14.969 1.571 1.00 90.62 101 LYS A CA 1
ATOM 783 C C . LYS A 1 101 ? -28.619 15.489 1.720 1.00 90.62 101 LYS A C 1
ATOM 785 O O . LYS A 1 101 ? -28.054 15.972 0.751 1.00 90.62 101 LYS A O 1
ATOM 790 N N . ARG A 1 102 ? -28.020 15.395 2.913 1.00 89.88 102 ARG A N 1
ATOM 791 C CA . ARG A 1 102 ? -26.612 15.781 3.115 1.00 89.88 102 ARG A CA 1
ATOM 792 C C . ARG A 1 102 ? -25.659 14.890 2.328 1.00 89.88 102 ARG A C 1
ATOM 794 O O . ARG A 1 102 ? -24.691 15.413 1.802 1.00 89.88 102 ARG A O 1
ATOM 801 N N . LEU A 1 103 ? -25.921 13.586 2.258 1.00 89.75 103 LEU A N 1
ATOM 802 C CA . LEU A 1 103 ? -25.112 12.646 1.484 1.00 89.75 103 LEU A CA 1
ATOM 803 C C . LEU A 1 103 ? -25.244 12.903 -0.017 1.00 89.75 103 LEU A C 1
ATOM 805 O O . LEU A 1 103 ? -24.224 12.947 -0.684 1.00 89.75 103 LEU A O 1
ATOM 809 N N . GLN A 1 104 ? -26.457 13.156 -0.516 1.00 88.31 104 GLN A N 1
ATOM 810 C CA . GLN A 1 104 ? -26.689 13.533 -1.911 1.00 88.31 104 GLN A CA 1
ATOM 811 C C . GLN A 1 104 ? -26.028 14.867 -2.260 1.00 88.31 104 GLN A C 1
ATOM 813 O O . GLN A 1 104 ? -25.375 14.976 -3.286 1.00 88.31 104 GLN A O 1
ATOM 818 N N . ILE A 1 105 ? -26.145 15.881 -1.399 1.00 90.94 105 ILE A N 1
ATOM 819 C CA . ILE A 1 105 ? -25.449 17.157 -1.607 1.00 90.94 105 ILE A CA 1
ATOM 820 C C . ILE A 1 105 ? -23.933 16.939 -1.573 1.00 90.94 105 ILE A C 1
ATOM 822 O O . ILE A 1 105 ? -23.240 17.423 -2.452 1.00 90.94 105 ILE A O 1
ATOM 826 N N . CYS A 1 106 ? -23.416 16.174 -0.609 1.00 85.50 106 CYS A N 1
ATOM 827 C CA . CYS A 1 106 ? -21.989 15.860 -0.511 1.00 85.50 106 CYS A CA 1
ATOM 828 C C . CYS A 1 106 ? -21.482 15.120 -1.757 1.00 85.50 106 CYS A C 1
ATOM 830 O O . CYS A 1 106 ? -20.439 15.477 -2.290 1.00 85.50 106 CYS A O 1
ATOM 832 N N . SER A 1 107 ? -22.237 14.137 -2.259 1.00 87.50 107 SER A N 1
ATOM 833 C CA . SER A 1 107 ? -21.875 13.416 -3.478 1.00 87.50 107 SER A CA 1
ATOM 834 C C . SER A 1 107 ? -21.934 14.318 -4.704 1.00 87.50 107 SER A C 1
ATOM 836 O O . SER A 1 107 ? -21.025 14.265 -5.516 1.00 87.50 107 SER A O 1
ATOM 838 N N . VAL A 1 108 ? -22.961 15.168 -4.817 1.00 88.62 108 VAL A N 1
ATOM 839 C CA . VAL A 1 108 ? -23.112 16.110 -5.937 1.00 88.62 108 VAL A CA 1
ATOM 840 C C . VAL A 1 108 ? -21.987 17.148 -5.945 1.00 88.62 108 VAL A C 1
ATOM 842 O O . VAL A 1 108 ? -21.428 17.425 -6.999 1.00 88.62 108 VAL A O 1
ATOM 845 N N . VAL A 1 109 ? -21.613 17.683 -4.780 1.00 85.31 109 VAL A N 1
ATOM 846 C CA . VAL A 1 109 ? -20.479 18.610 -4.639 1.00 85.31 109 VAL A CA 1
ATOM 847 C C . VAL A 1 109 ? -19.171 17.913 -5.025 1.00 85.31 109 VAL A C 1
ATOM 849 O O . VAL A 1 109 ? -18.453 18.409 -5.882 1.00 85.31 109 VAL A O 1
ATOM 852 N N . CYS A 1 110 ? -18.920 16.698 -4.521 1.00 75.44 110 CYS A N 1
ATOM 853 C CA . CYS A 1 110 ? -17.742 15.916 -4.917 1.00 75.44 110 CYS A CA 1
ATOM 854 C C . CYS A 1 110 ? -17.675 15.612 -6.421 1.00 75.44 110 CYS A C 1
ATOM 856 O O . CYS A 1 110 ? -16.581 15.451 -6.945 1.00 75.44 110 CYS A O 1
ATOM 858 N N . THR A 1 111 ? -18.813 15.495 -7.110 1.00 75.44 111 THR A N 1
ATOM 859 C CA . THR A 1 111 ? -18.845 15.260 -8.564 1.00 75.44 111 THR A CA 1
ATOM 860 C C . THR A 1 111 ? -18.717 16.526 -9.407 1.00 75.44 111 THR A C 1
ATOM 862 O O . THR A 1 111 ? -18.473 16.407 -10.600 1.00 75.44 111 THR A O 1
ATOM 865 N N . LEU A 1 112 ? -18.925 17.711 -8.826 1.00 81.81 112 LEU A N 1
ATOM 866 C CA . LEU A 1 112 ? -18.828 19.000 -9.524 1.00 81.81 112 LEU A CA 1
ATOM 867 C C . LEU A 1 112 ? -17.451 19.660 -9.363 1.00 81.81 112 LEU A C 1
ATOM 869 O O . LEU A 1 112 ? -17.093 20.498 -10.182 1.00 81.81 112 LEU A O 1
ATOM 873 N N . ASP A 1 113 ? -16.702 19.282 -8.325 1.00 60.66 113 ASP A N 1
ATOM 874 C CA . ASP A 1 113 ? -15.354 19.791 -8.039 1.00 60.66 113 ASP A CA 1
ATOM 875 C C . ASP A 1 113 ? -14.222 18.939 -8.676 1.00 60.66 113 ASP A C 1
ATOM 877 O O . ASP A 1 113 ? -13.048 19.139 -8.352 1.00 60.66 113 ASP A O 1
ATOM 881 N N . LEU A 1 114 ? -14.556 17.992 -9.569 1.00 47.22 114 LEU A N 1
ATOM 882 C CA . LEU A 1 114 ? -13.623 17.274 -10.459 1.00 47.22 114 LEU A CA 1
ATOM 883 C C . LEU A 1 114 ? -13.785 17.753 -11.906 1.00 47.22 114 LEU A C 1
ATOM 885 O O . LEU A 1 114 ? -12.741 17.876 -12.585 1.00 47.22 114 LEU A O 1
#

pLDDT: mean 77.26, std 13.43, range [43.62, 92.81]

Foldseek 3Di:
DDDDPDPDVVVVQVVLVVVVVVPDDPQKDKDDWDADPVGDTDDIDIDDGPDDDPVPVDDDDPPVNVVVVVVVVCDPVPDDPPPPPPPDDPVRVVVVVVVVVVVVVVVVVVVVVD

Radius of gyration: 28.45 Å; chains: 1; bounding box: 67×37×68 Å

Sequence (114 aa):
MASSNNGGGEDQHLKEMADLSKTLKEGERILAPTRRPDGTLRKPIRIRAGYVPQDEVAIYQPKGALLKKEMASQVPPGYELASETKPKTKSVKRNERKKEKRLQICSVVCTLDL

Secondary structure (DSSP, 8-state):
-------SSHHHHHHHHHHHHHTPPTT-EEEPP-B-TTSPBPPPEEE-TTPPPTTTSPPP--HHHHHHHHHHH---TT-----------HHHHHHHHHHHHHHHHHHHHHHH--

Organism: Ficus carica (NCBI:txid3494)

InterPro domains:
  IPR015362 WIBG, Mago-binding [PF09282] (27-53)
  IPR015362 WIBG, Mago-binding [SM01273] (27-53)
  IPR036348 WIBG, N-terminal domain superfamily [SSF101931] (25-53)
  IPR039333 Partner of Y14 and mago [PTHR22959] (1-104)